Protein AF-A0A955R4T2-F1 (afdb_monomer)

Solvent-accessible surface area (backbone atoms only — not comparable to full-atom values): 6859 Å² total; per-residue (Å²): 131,57,74,40,58,55,48,53,50,52,50,50,50,52,54,50,52,44,55,54,48,64,70,31,71,64,26,69,77,34,58,67,58,37,52,52,51,52,47,50,52,50,51,51,37,48,47,37,68,75,76,43,47,70,89,42,72,76,68,52,35,56,52,53,42,48,53,45,51,51,51,52,51,53,54,51,53,54,54,49,52,52,54,50,52,55,50,51,52,51,52,53,50,52,53,50,52,55,50,51,52,50,54,51,53,52,52,51,52,52,50,53,49,52,54,52,64,72,66,53,77,83,84,126

pLDDT: mean 85.02, std 7.34, range [54.72, 95.62]

Sequence (124 aa):
MSPSTLFLIALGVVLGTNHLVVRSELARRVPALFYVVVGLDVLVALAVLLVGVPGVPGIGRLLVALVLMLHLAQNFRMRLSWTTEDREVEMQAELKEARKLQDEEHALHEARRREQEASAPTEG

Secondary structure (DSSP, 8-state):
--HHHHHHHHHHHHHHHHHHHHTSHHHHH-HHHHHHHHHHHHHHHHHHHHH-BTTB-THHHHHHHHHHHHHHHHHHHHHHHHHHHHHHHHHHHHHHHHHHHHHHHHHHHHHHHHHHHHHS----

Structure (mmCIF, N/CA/C/O backbone):
data_AF-A0A955R4T2-F1
#
_entry.id   AF-A0A955R4T2-F1
#
loop_
_atom_site.group_PDB
_atom_site.id
_atom_site.type_symbol
_atom_site.label_atom_id
_atom_site.label_alt_id
_atom_site.label_comp_id
_atom_site.label_asym_id
_atom_site.label_entity_id
_atom_site.label_seq_id
_atom_site.pdbx_PDB_ins_code
_atom_site.Cartn_x
_atom_site.Cartn_y
_atom_site.Cartn_z
_atom_site.occupancy
_atom_site.B_iso_or_equiv
_atom_site.auth_seq_id
_atom_site.auth_comp_id
_atom_site.auth_asym_id
_atom_site.auth_atom_id
_atom_site.pdbx_PDB_model_num
ATOM 1 N N . MET A 1 1 ? 11.843 15.232 -30.565 1.00 68.69 1 MET A N 1
ATOM 2 C CA . MET A 1 1 ? 12.185 14.660 -29.241 1.00 68.69 1 MET A CA 1
ATOM 3 C C . MET A 1 1 ? 12.895 13.342 -29.453 1.00 68.69 1 MET A C 1
ATOM 5 O O . MET A 1 1 ? 12.513 12.627 -30.371 1.00 68.69 1 MET A O 1
ATOM 9 N N . SER A 1 2 ? 13.913 13.022 -28.654 1.00 81.25 2 SER A N 1
ATOM 10 C CA . SER A 1 2 ? 14.540 11.703 -28.741 1.00 81.25 2 SER A CA 1
ATOM 11 C C . SER A 1 2 ? 13.616 10.626 -28.143 1.00 81.25 2 SER A C 1
ATOM 13 O O . SER A 1 2 ? 12.812 10.929 -27.253 1.00 81.25 2 SER A O 1
ATOM 15 N N . PRO A 1 3 ? 13.738 9.359 -28.584 1.00 78.62 3 PRO A N 1
ATOM 16 C CA . PRO A 1 3 ? 13.001 8.232 -28.004 1.00 78.62 3 PRO A CA 1
ATOM 17 C C . PRO A 1 3 ? 13.219 8.092 -26.490 1.00 78.62 3 PRO A C 1
ATOM 19 O O . PRO A 1 3 ? 12.299 7.742 -25.757 1.00 78.62 3 PRO A O 1
ATOM 22 N N . SER A 1 4 ? 14.417 8.437 -26.011 1.00 74.50 4 SER A N 1
ATOM 23 C CA . SER A 1 4 ? 14.764 8.444 -24.588 1.00 74.50 4 SER A CA 1
ATOM 24 C C . SER A 1 4 ? 13.974 9.485 -23.791 1.00 74.50 4 SER A C 1
ATOM 26 O O . SER A 1 4 ? 13.493 9.182 -22.702 1.00 74.50 4 SER A O 1
ATOM 28 N N . THR A 1 5 ? 13.766 10.690 -24.332 1.00 80.62 5 THR A N 1
ATOM 29 C CA . THR A 1 5 ? 12.950 11.718 -23.666 1.00 80.62 5 THR A CA 1
ATOM 30 C C . THR A 1 5 ? 11.488 11.289 -23.572 1.00 80.62 5 THR A C 1
ATOM 32 O O . THR A 1 5 ? 10.875 11.454 -22.522 1.00 80.62 5 THR A O 1
ATOM 35 N N . LEU A 1 6 ? 10.934 10.704 -24.639 1.00 83.50 6 LEU A N 1
ATOM 36 C CA . LEU A 1 6 ? 9.561 10.187 -24.629 1.00 83.50 6 LEU A CA 1
ATOM 37 C C . LEU A 1 6 ? 9.391 9.056 -23.609 1.00 83.50 6 LEU A C 1
ATOM 39 O O . LEU A 1 6 ? 8.411 9.054 -22.869 1.00 83.50 6 LEU A O 1
ATOM 43 N N . PHE A 1 7 ? 10.364 8.145 -23.524 1.00 81.38 7 PHE A N 1
ATOM 44 C CA . PHE A 1 7 ? 10.352 7.065 -22.541 1.00 81.38 7 PHE A CA 1
ATOM 45 C C . PHE A 1 7 ? 10.368 7.594 -21.104 1.00 81.38 7 PHE A C 1
ATOM 47 O O . PHE A 1 7 ? 9.555 7.167 -20.293 1.00 81.38 7 PHE A O 1
ATOM 54 N N . LEU A 1 8 ? 11.252 8.544 -20.785 1.00 80.25 8 LEU A N 1
ATOM 55 C CA . LEU A 1 8 ? 11.342 9.108 -19.435 1.00 80.25 8 LEU A CA 1
ATOM 56 C C . LEU A 1 8 ? 10.078 9.877 -19.038 1.00 80.25 8 LEU A C 1
ATOM 58 O O . LEU A 1 8 ? 9.656 9.789 -17.888 1.00 80.25 8 LEU A O 1
ATOM 62 N N . ILE A 1 9 ? 9.450 10.590 -19.979 1.00 84.69 9 ILE A N 1
ATOM 63 C CA . ILE A 1 9 ? 8.168 11.264 -19.734 1.00 84.69 9 ILE A CA 1
ATOM 64 C C . ILE A 1 9 ? 7.068 10.234 -19.490 1.00 84.69 9 ILE A C 1
ATOM 66 O O . ILE A 1 9 ? 6.355 10.346 -18.499 1.00 84.69 9 ILE A O 1
ATOM 70 N N . ALA A 1 10 ? 6.949 9.214 -20.345 1.00 82.38 10 ALA A N 1
ATOM 71 C CA . ALA A 1 10 ? 5.958 8.155 -20.168 1.00 82.38 10 ALA A CA 1
ATOM 72 C C . ALA A 1 10 ? 6.151 7.426 -18.830 1.00 82.38 10 ALA A C 1
ATOM 74 O O . ALA A 1 10 ? 5.191 7.234 -18.090 1.00 82.38 10 ALA A O 1
ATOM 75 N N . LEU A 1 11 ? 7.398 7.100 -18.481 1.00 81.75 11 LEU A N 1
ATOM 76 C CA . LEU A 1 11 ? 7.749 6.495 -17.201 1.00 81.75 11 LEU A CA 1
ATOM 77 C C . LEU A 1 11 ? 7.369 7.413 -16.033 1.00 81.75 11 LEU A C 1
ATOM 79 O O . LEU A 1 11 ? 6.738 6.960 -15.086 1.00 81.75 11 LEU A O 1
ATOM 83 N N . GLY A 1 12 ? 7.697 8.704 -16.108 1.00 82.88 12 GLY A N 1
ATOM 84 C CA . GLY A 1 12 ? 7.334 9.681 -15.082 1.00 82.88 12 GLY A CA 1
ATOM 85 C C . GLY A 1 12 ? 5.822 9.825 -14.903 1.00 82.88 12 GLY A C 1
ATOM 86 O O . GLY A 1 12 ? 5.346 9.882 -13.772 1.00 82.88 12 GLY A O 1
ATOM 87 N N . VAL A 1 13 ? 5.061 9.820 -16.002 1.00 84.62 13 VAL A N 1
ATOM 88 C CA . VAL A 1 13 ? 3.592 9.843 -15.967 1.00 84.62 13 VAL A CA 1
ATOM 89 C C . VAL A 1 13 ? 3.055 8.579 -15.306 1.00 84.62 13 VAL A C 1
ATOM 91 O O . VAL A 1 13 ? 2.259 8.694 -14.383 1.00 84.62 13 VAL A O 1
ATOM 94 N N . VAL A 1 14 ? 3.529 7.391 -15.698 1.00 82.25 14 VAL A N 1
ATOM 95 C CA . VAL A 1 14 ? 3.103 6.119 -15.087 1.00 82.25 14 VAL A CA 1
ATOM 96 C C . VAL A 1 14 ? 3.396 6.113 -13.589 1.00 82.25 14 VAL A C 1
ATOM 98 O O . VAL A 1 14 ? 2.497 5.858 -12.793 1.00 82.25 14 VAL A O 1
ATOM 101 N N . LEU A 1 15 ? 4.616 6.475 -13.184 1.00 81.25 15 LEU A N 1
ATOM 102 C CA . LEU A 1 15 ? 4.992 6.503 -11.771 1.00 81.25 15 LEU A CA 1
ATOM 103 C C . LEU A 1 15 ? 4.192 7.542 -10.979 1.00 81.25 15 LEU A C 1
ATOM 105 O O . LEU A 1 15 ? 3.818 7.272 -9.837 1.00 81.25 15 LEU A O 1
ATOM 109 N N . GLY A 1 16 ? 3.911 8.705 -11.575 1.00 82.50 16 GLY A N 1
ATOM 110 C CA . GLY A 1 16 ? 3.101 9.760 -10.971 1.00 82.50 16 GLY A CA 1
ATOM 111 C C . GLY A 1 16 ? 1.634 9.361 -10.816 1.00 82.50 16 GLY A C 1
ATO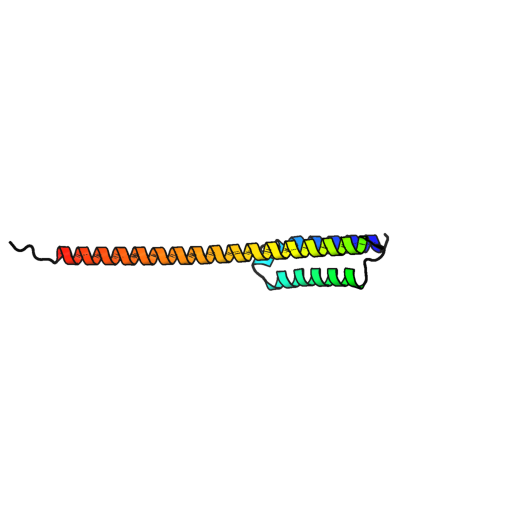M 112 O O . GLY A 1 16 ? 1.059 9.530 -9.741 1.00 82.50 16 GLY A O 1
ATOM 113 N N . THR A 1 17 ? 1.035 8.771 -11.851 1.00 81.56 17 THR A N 1
ATOM 114 C CA . THR A 1 17 ? -0.327 8.230 -11.794 1.00 81.56 17 THR A CA 1
ATOM 115 C C . THR A 1 17 ? -0.417 7.111 -10.763 1.00 81.56 17 THR A C 1
ATOM 117 O O . THR A 1 17 ? -1.318 7.135 -9.928 1.00 81.56 17 THR A O 1
ATOM 120 N N . ASN A 1 18 ? 0.546 6.188 -10.738 1.00 80.88 18 ASN A N 1
ATOM 121 C CA . ASN A 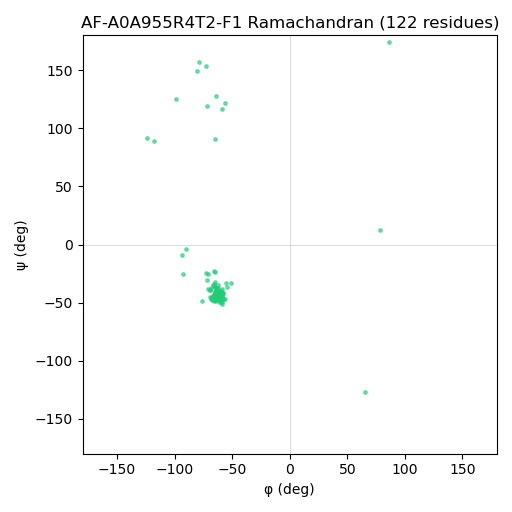1 18 ? 0.586 5.105 -9.757 1.00 80.88 18 ASN A CA 1
ATOM 122 C C . ASN A 1 18 ? 0.700 5.647 -8.331 1.00 80.88 18 ASN A C 1
ATOM 124 O O . ASN A 1 18 ? -0.036 5.217 -7.446 1.00 80.88 18 ASN A O 1
ATOM 128 N N . HIS A 1 19 ? 1.540 6.661 -8.120 1.00 79.75 19 HIS A N 1
ATOM 129 C CA . HIS A 1 19 ? 1.669 7.335 -6.832 1.00 79.75 19 HIS A CA 1
ATOM 130 C C . HIS A 1 19 ? 0.355 7.978 -6.359 1.00 79.75 19 HIS A C 1
ATOM 132 O O . HIS A 1 19 ? 0.009 7.876 -5.183 1.00 79.75 19 HIS A O 1
ATOM 138 N N . LEU A 1 20 ? -0.392 8.615 -7.264 1.00 83.00 20 LEU A N 1
ATOM 139 C CA . LEU A 1 20 ? -1.708 9.197 -6.977 1.00 83.00 20 LEU A CA 1
ATOM 140 C C . LEU A 1 20 ? -2.754 8.124 -6.657 1.00 83.00 20 LEU A C 1
ATOM 142 O O . LEU A 1 20 ? -3.486 8.249 -5.676 1.00 83.00 20 LEU A O 1
ATOM 146 N N . VAL A 1 21 ? -2.813 7.057 -7.457 1.00 80.50 21 VAL A N 1
ATOM 147 C CA . VAL A 1 21 ? -3.813 5.992 -7.301 1.00 80.50 21 VAL A CA 1
ATOM 148 C C . VAL A 1 21 ? -3.575 5.206 -6.016 1.00 80.50 21 VAL A C 1
ATOM 150 O O . VAL A 1 21 ? -4.509 5.029 -5.236 1.00 80.50 21 VAL A O 1
ATOM 153 N N . VAL A 1 22 ? -2.334 4.795 -5.743 1.00 78.56 22 VAL A N 1
ATOM 154 C CA . VAL A 1 22 ? -1.979 4.017 -4.543 1.00 78.56 22 VAL A CA 1
ATOM 155 C C . VAL A 1 22 ? -2.175 4.816 -3.255 1.00 78.56 22 VAL A C 1
ATOM 157 O O . VAL A 1 22 ? -2.380 4.215 -2.211 1.00 78.56 22 VAL A O 1
ATOM 160 N N . ARG A 1 23 ? -2.171 6.152 -3.311 1.00 81.75 23 ARG A N 1
ATOM 161 C CA . ARG A 1 23 ? -2.441 7.029 -2.156 1.00 81.75 23 ARG A CA 1
ATOM 162 C C . ARG A 1 23 ? -3.913 7.390 -1.975 1.00 81.75 23 ARG A C 1
ATOM 164 O O . ARG A 1 23 ? -4.256 8.078 -1.017 1.00 81.75 23 ARG A O 1
ATOM 171 N N . SER A 1 24 ? -4.778 6.966 -2.890 1.00 84.44 24 SER A N 1
ATOM 172 C CA . SER A 1 24 ? -6.198 7.302 -2.840 1.00 84.44 24 SER A CA 1
ATOM 173 C C . SER A 1 24 ? -6.973 6.416 -1.856 1.00 84.44 24 SER A C 1
ATOM 175 O O . SER A 1 24 ? -6.685 5.229 -1.698 1.00 84.44 24 SER A O 1
ATOM 177 N N . GLU A 1 25 ? -8.036 6.973 -1.265 1.00 80.19 25 GLU A N 1
ATOM 178 C CA . GLU A 1 25 ? -9.051 6.224 -0.499 1.00 80.19 25 GLU A CA 1
ATOM 179 C C . GLU A 1 25 ? -9.609 5.026 -1.287 1.00 80.19 25 GLU A C 1
ATOM 181 O O . GLU A 1 25 ? -9.912 3.977 -0.719 1.00 80.19 25 GLU A O 1
ATOM 186 N N . LEU A 1 26 ? -9.710 5.155 -2.615 1.00 80.69 26 LEU A N 1
ATOM 187 C CA . LEU A 1 26 ? -10.217 4.097 -3.482 1.00 80.69 26 LEU A CA 1
ATOM 188 C C . LEU A 1 26 ? -9.317 2.852 -3.449 1.00 80.69 26 LEU A C 1
ATOM 190 O O . LEU A 1 26 ? -9.825 1.733 -3.394 1.00 80.69 26 LEU A O 1
ATOM 194 N N . ALA A 1 27 ? -7.994 3.031 -3.421 1.00 78.62 27 ALA A N 1
ATOM 195 C CA . ALA A 1 27 ? -7.043 1.923 -3.324 1.00 78.62 27 ALA A CA 1
ATOM 196 C C . ALA A 1 27 ? -7.038 1.255 -1.936 1.00 78.62 27 ALA A C 1
ATOM 198 O O . ALA A 1 27 ? -6.723 0.065 -1.832 1.00 78.62 27 ALA A O 1
ATOM 199 N N . ARG A 1 28 ? -7.433 1.977 -0.876 1.00 81.50 28 ARG A N 1
ATOM 200 C CA . ARG A 1 28 ? -7.684 1.380 0.448 1.00 81.50 28 ARG A CA 1
ATOM 201 C C . ARG A 1 28 ? -8.904 0.458 0.391 1.00 81.50 28 ARG A C 1
ATOM 203 O O . ARG A 1 28 ? -8.809 -0.696 0.801 1.00 81.50 28 ARG A O 1
ATOM 210 N N . ARG A 1 29 ? -10.007 0.933 -0.203 1.00 85.12 29 ARG A N 1
ATOM 211 C CA . ARG A 1 29 ? -11.286 0.200 -0.305 1.00 85.12 29 ARG A CA 1
ATOM 212 C C . ARG A 1 29 ? -11.262 -0.975 -1.281 1.00 85.12 29 ARG A C 1
ATOM 214 O O . ARG A 1 29 ? -11.983 -1.944 -1.071 1.00 85.12 29 ARG A O 1
ATOM 221 N N . VAL A 1 30 ? -10.458 -0.904 -2.343 1.00 88.38 30 VAL A N 1
ATOM 222 C CA . VAL A 1 30 ? -10.371 -1.943 -3.380 1.00 88.38 30 VAL A CA 1
ATOM 223 C C . VAL A 1 30 ? -8.951 -2.524 -3.415 1.00 88.38 30 VAL A C 1
ATOM 225 O O . VAL A 1 30 ? -8.114 -2.056 -4.189 1.00 88.38 30 VAL A O 1
ATOM 228 N N . PRO A 1 31 ? -8.651 -3.575 -2.622 1.00 85.44 31 PRO A N 1
ATOM 229 C CA . PRO A 1 31 ? -7.322 -4.194 -2.569 1.00 85.44 31 PRO A CA 1
ATOM 230 C C . PRO A 1 31 ? -6.797 -4.641 -3.934 1.00 85.44 31 PRO A C 1
ATOM 232 O O . PRO A 1 31 ? -5.609 -4.507 -4.218 1.00 85.44 31 PRO A O 1
ATOM 235 N N . ALA A 1 32 ? -7.684 -5.133 -4.804 1.00 86.38 32 ALA A N 1
ATOM 236 C CA . ALA A 1 32 ? -7.322 -5.553 -6.153 1.00 86.38 32 ALA A CA 1
ATOM 237 C C . ALA A 1 32 ? -6.705 -4.406 -6.971 1.00 86.38 32 ALA A C 1
ATOM 239 O O . ALA A 1 32 ? -5.730 -4.631 -7.680 1.00 86.38 32 ALA A O 1
ATOM 240 N N . LEU A 1 33 ? -7.211 -3.174 -6.827 1.00 85.38 33 LEU A N 1
ATOM 241 C CA . LEU A 1 33 ? -6.677 -2.007 -7.530 1.00 85.38 33 LEU A CA 1
ATOM 242 C C . LEU A 1 33 ? -5.229 -1.728 -7.109 1.00 85.38 33 LEU A C 1
ATOM 244 O O . LEU A 1 33 ? -4.380 -1.490 -7.963 1.00 85.38 33 LEU A O 1
ATOM 248 N N . PHE A 1 34 ? -4.933 -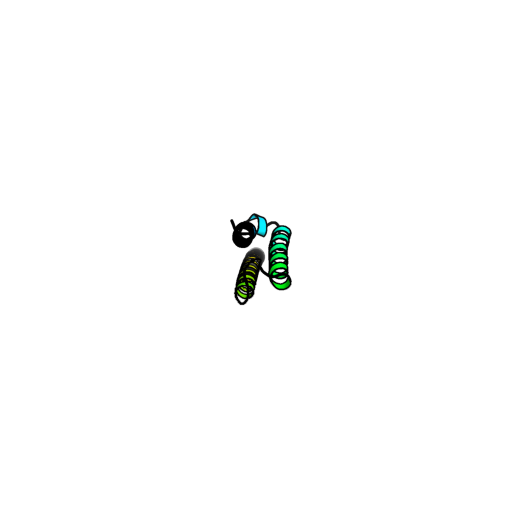1.831 -5.809 1.00 86.12 34 PHE A N 1
ATOM 249 C CA . PHE A 1 34 ? -3.567 -1.714 -5.298 1.00 86.12 34 PHE A CA 1
ATOM 250 C C . PHE A 1 34 ? -2.643 -2.764 -5.929 1.00 86.12 34 PHE A C 1
ATOM 252 O O . PHE A 1 34 ? -1.602 -2.407 -6.475 1.00 86.12 34 PHE A O 1
ATOM 259 N N . TYR A 1 35 ? -3.030 -4.045 -5.913 1.00 86.62 35 TYR A N 1
ATOM 260 C CA . TYR A 1 35 ? -2.193 -5.116 -6.467 1.00 86.62 35 TYR A CA 1
ATOM 261 C C . TYR A 1 35 ? -2.008 -5.017 -7.981 1.00 86.62 35 TYR A C 1
ATOM 263 O O . TYR A 1 35 ? -0.930 -5.334 -8.472 1.00 86.62 35 TYR A O 1
ATOM 271 N N . VAL A 1 36 ? -3.018 -4.551 -8.720 1.00 88.44 36 VAL A N 1
ATOM 272 C CA . VAL A 1 36 ? -2.904 -4.310 -10.165 1.00 88.44 36 VAL A CA 1
ATOM 273 C C . VAL A 1 36 ? -1.879 -3.213 -10.448 1.00 88.44 36 VAL A C 1
ATOM 275 O O . VAL A 1 36 ? -0.999 -3.402 -11.285 1.00 88.44 36 VAL A O 1
ATOM 278 N N . VAL A 1 37 ? -1.951 -2.091 -9.728 1.00 85.00 37 VAL A N 1
ATOM 279 C CA . VAL A 1 37 ? -1.025 -0.964 -9.915 1.00 85.00 37 VAL A CA 1
ATOM 280 C C . VAL A 1 37 ? 0.402 -1.347 -9.518 1.00 85.00 37 VAL A C 1
ATOM 282 O O . VAL A 1 37 ? 1.340 -1.138 -10.283 1.00 85.00 37 VAL A O 1
ATOM 285 N N . VAL A 1 38 ? 0.564 -1.991 -8.363 1.00 86.12 38 VAL A N 1
ATOM 286 C CA . VAL A 1 38 ? 1.861 -2.500 -7.896 1.00 86.12 38 VAL A CA 1
ATOM 287 C C . VAL A 1 38 ? 2.418 -3.562 -8.848 1.00 86.12 38 VAL A C 1
ATOM 289 O O . VAL A 1 38 ? 3.611 -3.567 -9.140 1.00 86.12 38 VAL A O 1
ATOM 292 N N . GLY A 1 39 ? 1.568 -4.443 -9.376 1.00 87.50 39 GLY A N 1
ATOM 293 C CA . GLY A 1 39 ? 1.955 -5.431 -10.380 1.00 87.50 39 GLY A CA 1
ATOM 294 C C . GLY A 1 39 ? 2.465 -4.777 -11.662 1.00 87.50 39 GLY A C 1
ATOM 295 O O . GLY A 1 39 ? 3.479 -5.212 -12.206 1.00 87.50 39 GLY A O 1
ATOM 296 N N . LEU A 1 40 ? 1.823 -3.695 -12.109 1.00 86.12 40 LEU A N 1
ATOM 297 C CA . LEU A 1 40 ? 2.282 -2.914 -13.255 1.00 86.12 40 LEU A CA 1
ATOM 298 C C . LEU A 1 40 ? 3.669 -2.300 -13.003 1.00 86.12 40 LEU A C 1
ATOM 300 O O . LEU A 1 40 ? 4.532 -2.402 -13.874 1.00 86.12 40 LEU A O 1
ATOM 304 N N . ASP A 1 41 ? 3.912 -1.738 -11.815 1.00 85.06 41 ASP A N 1
ATOM 305 C CA . ASP A 1 41 ? 5.234 -1.215 -11.428 1.00 85.06 41 ASP A CA 1
ATOM 306 C C . ASP A 1 41 ? 6.314 -2.305 -11.473 1.00 85.06 41 ASP A C 1
ATOM 308 O O . ASP A 1 41 ? 7.402 -2.085 -12.012 1.00 85.06 41 ASP A O 1
ATOM 312 N N . VAL A 1 42 ? 6.011 -3.505 -10.963 1.00 87.56 42 VAL A N 1
ATOM 313 C CA . VAL A 1 42 ? 6.929 -4.655 -11.016 1.00 87.56 42 VAL A CA 1
ATOM 314 C C . VAL A 1 42 ? 7.215 -5.062 -12.460 1.00 87.56 42 VAL A C 1
ATOM 316 O O . VAL A 1 42 ? 8.375 -5.274 -12.813 1.00 87.56 42 VAL A O 1
ATOM 319 N N . LEU A 1 43 ? 6.191 -5.140 -13.313 1.00 88.88 43 LEU A N 1
ATOM 320 C CA . LEU A 1 43 ? 6.362 -5.475 -14.728 1.00 88.88 43 LEU A CA 1
ATOM 321 C C . LEU A 1 43 ? 7.230 -4.441 -15.454 1.00 88.88 43 LEU A C 1
ATOM 323 O O . LEU A 1 43 ? 8.117 -4.821 -16.218 1.00 88.88 43 LEU A O 1
ATOM 327 N N . VAL A 1 44 ? 7.033 -3.148 -15.180 1.00 84.69 44 VAL A N 1
ATOM 328 C CA . VAL A 1 44 ? 7.870 -2.073 -15.734 1.00 84.69 44 VAL A CA 1
ATOM 329 C C . VAL A 1 44 ? 9.310 -2.189 -15.231 1.00 84.69 44 VAL A C 1
ATOM 331 O O . VAL A 1 44 ? 10.242 -2.094 -16.029 1.00 84.69 44 VAL A O 1
ATOM 334 N N . ALA A 1 45 ? 9.518 -2.454 -13.939 1.00 83.88 45 ALA A N 1
ATOM 335 C CA . ALA A 1 45 ? 10.849 -2.649 -13.367 1.00 83.88 45 ALA A CA 1
ATOM 336 C C . ALA A 1 45 ? 11.584 -3.841 -13.984 1.00 83.88 45 ALA A C 1
ATOM 338 O O . ALA A 1 45 ? 12.760 -3.725 -14.336 1.00 83.88 45 ALA A O 1
ATOM 339 N N . LEU A 1 46 ? 10.887 -4.961 -14.179 1.00 86.19 46 LEU A N 1
ATOM 340 C CA . LEU A 1 46 ? 11.433 -6.134 -14.855 1.00 86.19 46 LEU A CA 1
ATOM 341 C C . LEU A 1 46 ? 11.757 -5.835 -16.320 1.00 86.19 46 LEU A C 1
ATOM 343 O O . LEU A 1 46 ? 12.849 -6.173 -16.772 1.00 86.19 46 LEU A O 1
ATOM 347 N N . ALA A 1 47 ? 10.867 -5.155 -17.046 1.00 85.25 47 ALA A N 1
ATOM 348 C CA . ALA A 1 47 ? 11.120 -4.756 -18.429 1.00 85.25 47 ALA A CA 1
ATOM 349 C C . ALA A 1 47 ? 12.372 -3.870 -18.537 1.00 85.25 47 ALA A C 1
ATOM 351 O O . ALA A 1 47 ? 13.239 -4.121 -19.374 1.00 85.25 47 ALA A O 1
ATOM 352 N N . VAL A 1 48 ? 12.518 -2.893 -17.638 1.00 84.12 48 VAL A N 1
ATOM 353 C CA . VAL A 1 48 ? 13.696 -2.019 -17.555 1.00 84.12 48 VAL A CA 1
ATOM 354 C C . VAL A 1 48 ? 14.974 -2.798 -17.227 1.00 84.12 48 VAL A C 1
ATOM 356 O O . VAL A 1 48 ? 16.028 -2.516 -17.799 1.00 84.12 48 VAL A O 1
ATOM 359 N N . LEU A 1 49 ? 14.914 -3.774 -16.321 1.00 82.94 49 LEU A N 1
ATOM 360 C CA . LEU A 1 49 ? 16.075 -4.583 -15.947 1.00 82.94 49 LEU A CA 1
ATOM 361 C C . LEU A 1 49 ? 16.525 -5.514 -17.080 1.00 82.94 49 LEU A C 1
ATOM 363 O O . LEU A 1 49 ? 17.723 -5.584 -17.368 1.00 82.94 49 LEU A O 1
ATOM 367 N N . LEU A 1 50 ? 15.573 -6.197 -17.721 1.00 84.88 50 LEU A N 1
ATOM 368 C CA . LEU A 1 50 ? 15.827 -7.207 -18.751 1.00 84.88 50 LEU A CA 1
ATOM 369 C C . LEU A 1 50 ? 16.209 -6.584 -20.096 1.00 84.88 50 LEU A C 1
ATOM 371 O O . LEU A 1 50 ? 17.198 -6.988 -20.701 1.00 84.88 50 LEU A O 1
ATOM 375 N N . VAL A 1 51 ? 15.440 -5.596 -20.556 1.00 84.44 51 VAL A N 1
ATOM 376 C CA . VAL A 1 51 ? 15.609 -4.983 -21.885 1.00 84.44 51 VAL A CA 1
ATOM 377 C C . VAL A 1 51 ? 16.524 -3.757 -21.822 1.00 84.44 51 VAL A C 1
ATOM 379 O O . VAL A 1 51 ? 17.195 -3.422 -22.796 1.00 84.44 51 VAL A O 1
ATOM 382 N N . GLY A 1 52 ? 16.617 -3.111 -20.659 1.00 78.50 52 GLY A N 1
ATOM 383 C CA . GLY A 1 52 ? 17.308 -1.837 -20.504 1.00 78.50 52 GLY A CA 1
ATOM 384 C C . GLY A 1 52 ? 16.410 -0.642 -20.811 1.00 78.50 52 GLY A C 1
ATOM 385 O O . GLY A 1 52 ? 15.264 -0.772 -21.236 1.00 78.50 52 GLY A O 1
ATOM 386 N N . VAL A 1 53 ? 16.947 0.554 -20.577 1.00 77.75 53 VAL A N 1
ATOM 387 C CA . VAL A 1 53 ? 16.264 1.810 -20.897 1.00 77.75 53 VAL A CA 1
ATOM 388 C C . VAL A 1 53 ? 16.808 2.340 -22.226 1.00 77.75 53 VAL A C 1
ATOM 390 O O . VAL A 1 53 ? 18.024 2.535 -22.340 1.00 77.75 53 VAL A O 1
ATOM 393 N N . PRO A 1 54 ? 15.949 2.607 -23.228 1.00 73.56 54 PRO A N 1
ATOM 394 C CA . PRO A 1 54 ? 16.389 3.147 -24.508 1.00 73.56 54 PRO A CA 1
ATOM 395 C C . PRO A 1 54 ? 17.165 4.456 -24.322 1.00 73.56 54 PRO A C 1
ATOM 397 O O . PRO A 1 54 ? 16.651 5.427 -23.768 1.00 73.56 54 PRO A O 1
ATOM 400 N N . GLY A 1 55 ? 18.411 4.490 -24.799 1.00 72.44 55 GLY A N 1
ATOM 401 C CA . GLY 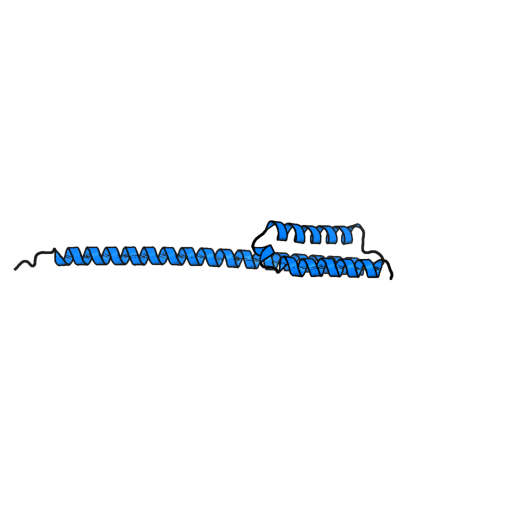A 1 55 ? 19.265 5.680 -24.732 1.00 72.44 55 GLY A CA 1
ATOM 402 C C . GLY A 1 55 ? 19.913 5.955 -23.370 1.00 72.44 55 GLY A C 1
ATOM 403 O O . GLY A 1 55 ? 20.457 7.041 -23.192 1.00 72.44 55 GLY A O 1
ATOM 404 N N . VAL A 1 56 ? 19.891 5.003 -22.428 1.00 74.44 56 VAL A N 1
ATOM 405 C CA . VAL A 1 56 ? 20.562 5.132 -21.123 1.00 74.44 56 VAL A CA 1
ATOM 406 C C . VAL A 1 56 ? 21.537 3.963 -20.913 1.00 74.44 56 VAL A C 1
ATOM 408 O O . VAL A 1 56 ? 21.143 2.901 -20.422 1.00 74.44 56 VAL A O 1
ATOM 411 N N . PRO A 1 57 ? 22.817 4.123 -21.294 1.00 75.25 57 PRO A N 1
ATOM 412 C CA . PRO A 1 57 ? 23.827 3.090 -21.100 1.00 75.25 57 PRO A CA 1
ATOM 413 C C . PRO A 1 57 ? 24.357 3.046 -19.655 1.00 75.25 57 PRO A C 1
ATOM 415 O O . PRO A 1 57 ? 24.324 4.029 -18.912 1.00 75.25 57 PRO A O 1
ATOM 418 N N . GLY A 1 58 ? 24.901 1.890 -19.267 1.00 78.81 58 GLY A N 1
ATOM 419 C CA . GLY A 1 58 ? 25.668 1.723 -18.030 1.00 78.81 58 GLY A CA 1
ATOM 420 C C . GLY A 1 58 ? 24.854 1.929 -16.748 1.00 78.81 58 GLY A C 1
ATOM 421 O O . GLY A 1 58 ? 23.819 1.293 -16.538 1.00 78.81 58 GLY A O 1
ATOM 422 N N . ILE A 1 59 ? 25.348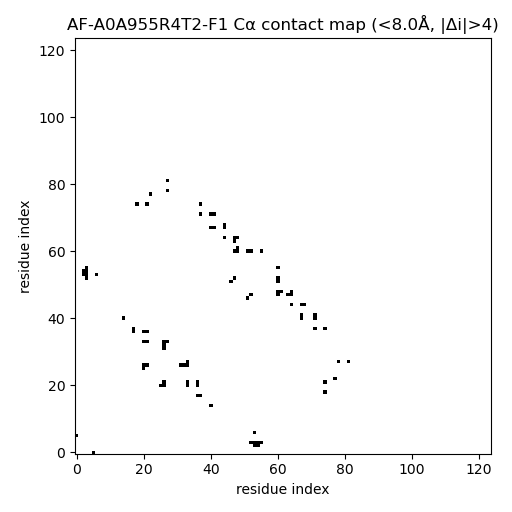 2.806 -15.867 1.00 80.69 59 ILE A N 1
ATOM 423 C CA . ILE A 1 59 ? 24.841 2.988 -14.497 1.00 80.69 59 ILE A CA 1
ATOM 424 C C . ILE A 1 59 ? 23.401 3.519 -14.440 1.00 80.69 59 ILE A C 1
ATOM 426 O O . ILE A 1 59 ? 22.688 3.268 -13.470 1.00 80.69 59 ILE A O 1
ATOM 430 N N . GLY A 1 60 ? 22.934 4.194 -15.494 1.00 79.94 60 GLY A N 1
ATOM 431 C CA . GLY A 1 60 ? 21.589 4.764 -15.527 1.00 79.94 60 GLY A CA 1
ATOM 432 C C . GLY A 1 60 ? 20.478 3.709 -15.498 1.00 79.94 60 GLY A C 1
ATOM 433 O O . GLY A 1 60 ? 19.460 3.932 -14.852 1.00 79.94 60 GLY A O 1
ATOM 434 N N . ARG A 1 61 ? 20.690 2.515 -16.076 1.00 80.50 61 ARG A N 1
ATOM 435 C CA . ARG A 1 61 ? 19.739 1.391 -15.941 1.00 80.50 61 ARG A CA 1
ATOM 436 C C . ARG A 1 61 ? 19.568 0.979 -14.478 1.00 80.50 61 ARG A C 1
ATOM 438 O O . ARG A 1 61 ? 18.457 0.706 -14.034 1.00 80.50 61 ARG A O 1
ATOM 445 N N . LEU A 1 62 ? 20.675 0.946 -13.741 1.00 81.62 62 LEU A N 1
ATOM 446 C CA . LEU A 1 62 ? 20.704 0.547 -12.338 1.00 81.62 62 LEU A CA 1
ATOM 447 C C . LEU A 1 62 ? 20.014 1.598 -11.458 1.00 81.62 62 LEU A C 1
ATOM 449 O O . LEU A 1 62 ? 19.241 1.237 -10.578 1.00 81.62 62 LEU A O 1
ATOM 453 N N . LEU A 1 63 ? 20.207 2.887 -11.761 1.00 84.69 63 LEU A N 1
ATOM 454 C CA . LEU A 1 63 ? 19.488 3.982 -11.104 1.00 84.69 63 LEU A CA 1
ATOM 455 C C . LEU A 1 63 ? 17.978 3.917 -11.353 1.00 84.69 63 LEU A C 1
ATOM 457 O O . LEU A 1 63 ? 17.209 4.039 -10.404 1.00 84.69 63 LEU A O 1
ATOM 461 N N . VAL A 1 64 ? 17.540 3.679 -12.594 1.00 83.62 64 VAL A N 1
ATOM 462 C CA . VAL A 1 64 ? 16.104 3.549 -12.896 1.00 83.62 64 VAL A CA 1
ATOM 463 C C . VAL A 1 64 ? 15.508 2.348 -12.162 1.00 83.62 64 VAL A C 1
ATOM 465 O O . VAL A 1 64 ? 14.466 2.482 -11.526 1.00 83.62 64 VAL A O 1
ATOM 468 N N . ALA A 1 65 ? 16.188 1.199 -12.165 1.00 83.06 65 ALA A N 1
ATOM 469 C CA . ALA A 1 65 ? 15.745 0.033 -11.405 1.00 83.06 65 ALA A CA 1
ATOM 470 C C . ALA A 1 65 ? 15.656 0.314 -9.892 1.00 83.06 65 ALA A C 1
ATOM 472 O O . ALA A 1 65 ? 14.691 -0.093 -9.248 1.00 83.06 65 ALA A O 1
ATOM 473 N N . LEU A 1 66 ? 16.623 1.046 -9.328 1.00 87.31 66 LEU A N 1
ATOM 474 C CA . LEU A 1 66 ? 16.625 1.426 -7.914 1.00 87.31 66 LEU A CA 1
ATOM 475 C C . LEU A 1 66 ? 15.454 2.358 -7.568 1.00 87.31 66 LEU A C 1
ATOM 477 O O . LEU A 1 66 ? 14.804 2.166 -6.544 1.00 87.31 66 LEU A O 1
ATOM 481 N N . VAL A 1 67 ? 15.156 3.338 -8.427 1.00 87.50 67 VAL A N 1
ATOM 482 C CA . VAL A 1 67 ? 14.005 4.241 -8.256 1.00 87.50 67 VAL A CA 1
ATOM 483 C C . VAL A 1 67 ? 12.694 3.455 -8.271 1.00 87.50 67 VAL A C 1
ATOM 485 O O . VAL A 1 67 ? 11.833 3.693 -7.426 1.00 87.50 67 VAL A O 1
ATOM 488 N N . LEU A 1 68 ? 12.559 2.483 -9.176 1.00 84.31 68 LEU A N 1
ATOM 489 C CA . LEU A 1 68 ? 11.381 1.617 -9.240 1.00 84.31 68 LEU A CA 1
ATOM 490 C C . LEU A 1 68 ? 11.246 0.736 -7.989 1.00 84.31 68 LEU A C 1
ATOM 492 O O . LEU A 1 68 ? 10.158 0.636 -7.430 1.00 84.31 68 LEU A O 1
ATOM 496 N N . MET A 1 69 ? 12.349 0.166 -7.495 1.00 86.62 69 MET A N 1
ATOM 497 C CA . MET A 1 69 ? 12.366 -0.597 -6.238 1.00 86.62 69 MET A CA 1
ATOM 498 C C . MET A 1 69 ? 11.992 0.263 -5.026 1.00 86.62 69 MET A C 1
ATOM 500 O O . MET A 1 69 ? 11.231 -0.177 -4.166 1.00 86.62 69 MET A O 1
ATOM 504 N N . LEU A 1 70 ? 12.496 1.498 -4.955 1.00 89.69 70 LEU A N 1
ATOM 505 C CA . LEU A 1 70 ? 12.142 2.436 -3.892 1.00 89.69 70 LEU A CA 1
ATOM 506 C C . LEU A 1 70 ? 10.648 2.775 -3.930 1.00 89.69 70 LEU A C 1
ATOM 508 O O . LEU A 1 70 ? 10.001 2.778 -2.884 1.00 89.69 70 LEU A O 1
ATOM 512 N N . HIS A 1 71 ? 10.100 3.028 -5.120 1.00 86.50 71 HIS A N 1
ATOM 513 C CA . HIS A 1 71 ? 8.671 3.298 -5.296 1.00 86.50 71 HIS A CA 1
ATOM 514 C C . HIS A 1 71 ? 7.827 2.094 -4.850 1.00 86.50 71 HIS A C 1
ATOM 516 O O . HIS A 1 71 ? 6.910 2.227 -4.039 1.00 86.50 71 HIS A O 1
ATOM 522 N N . LEU A 1 72 ? 8.234 0.884 -5.241 1.00 87.44 72 LEU A N 1
ATOM 523 C CA . LEU A 1 72 ? 7.597 -0.356 -4.806 1.00 87.44 72 LEU A CA 1
ATOM 524 C C . LEU A 1 72 ? 7.593 -0.500 -3.274 1.00 87.44 72 LEU A C 1
ATOM 526 O O . LEU A 1 72 ? 6.554 -0.777 -2.671 1.00 87.44 72 LEU A O 1
ATOM 530 N N . ALA A 1 73 ? 8.734 -0.253 -2.626 1.00 88.94 73 ALA A N 1
ATOM 531 C CA . ALA A 1 73 ? 8.854 -0.299 -1.171 1.00 88.94 73 ALA A CA 1
ATOM 532 C C . ALA A 1 73 ? 7.958 0.743 -0.476 1.00 88.94 73 ALA A C 1
ATOM 534 O O . ALA A 1 73 ? 7.335 0.445 0.546 1.00 88.94 73 ALA A O 1
ATOM 535 N N . GLN A 1 74 ? 7.855 1.953 -1.034 1.00 88.81 74 GLN A N 1
ATOM 536 C CA . GLN A 1 74 ? 6.963 2.998 -0.525 1.00 88.81 74 GLN A CA 1
ATOM 537 C C . GLN A 1 74 ? 5.488 2.582 -0.622 1.00 88.81 74 GLN A C 1
ATOM 539 O O . GLN A 1 74 ? 4.747 2.763 0.347 1.00 88.81 74 GLN A O 1
ATOM 544 N N . ASN A 1 75 ? 5.081 1.971 -1.738 1.00 86.62 75 ASN A N 1
ATOM 545 C CA . ASN A 1 75 ? 3.723 1.461 -1.933 1.00 86.62 75 ASN A CA 1
ATOM 546 C C . ASN A 1 75 ? 3.384 0.358 -0.913 1.00 86.62 75 ASN A C 1
ATOM 548 O O . ASN A 1 75 ? 2.329 0.405 -0.277 1.00 86.62 75 ASN A O 1
ATOM 552 N N . PHE A 1 76 ? 4.297 -0.591 -0.676 1.00 86.94 76 PHE A N 1
ATOM 553 C CA . PHE A 1 76 ? 4.105 -1.636 0.340 1.00 86.94 76 PHE A CA 1
ATOM 554 C C . PHE A 1 76 ? 4.027 -1.081 1.760 1.00 86.94 76 PHE A C 1
ATOM 556 O O . PHE A 1 76 ? 3.161 -1.495 2.531 1.00 86.94 76 PHE A O 1
ATOM 563 N N . ARG A 1 77 ? 4.892 -0.122 2.106 1.00 89.44 77 ARG A N 1
ATOM 564 C CA . ARG A 1 77 ? 4.867 0.525 3.424 1.00 89.44 77 ARG A CA 1
ATOM 565 C C . ARG A 1 77 ? 3.517 1.187 3.698 1.00 89.44 77 ARG A C 1
ATOM 567 O O . ARG A 1 77 ? 3.007 1.074 4.807 1.00 89.44 77 ARG A O 1
ATOM 574 N N . MET A 1 78 ? 2.937 1.848 2.698 1.00 87.19 78 MET A N 1
ATOM 575 C CA . MET A 1 78 ? 1.630 2.491 2.832 1.00 87.19 78 MET A CA 1
ATOM 576 C C . MET A 1 78 ? 0.486 1.481 2.956 1.00 87.19 78 MET A C 1
ATOM 578 O O . MET A 1 78 ? -0.415 1.648 3.772 1.00 87.19 78 MET A O 1
ATOM 582 N N . ARG A 1 79 ? 0.540 0.378 2.204 1.00 87.44 79 ARG A N 1
ATOM 583 C CA . ARG A 1 79 ? -0.437 -0.704 2.364 1.00 87.44 79 ARG A CA 1
ATOM 584 C C . ARG A 1 79 ? -0.381 -1.317 3.761 1.00 87.44 79 ARG A C 1
ATOM 586 O O . ARG A 1 79 ? -1.422 -1.616 4.347 1.00 87.44 79 ARG A O 1
ATOM 593 N N . LEU A 1 80 ? 0.829 -1.497 4.286 1.00 90.06 80 LEU A N 1
ATOM 594 C CA . LEU A 1 80 ? 1.030 -2.024 5.626 1.00 90.06 80 LEU A CA 1
ATOM 595 C C . LEU A 1 80 ? 0.441 -1.081 6.678 1.00 90.06 80 LEU A C 1
ATOM 597 O O . LEU A 1 80 ? -0.267 -1.561 7.554 1.00 90.06 80 LEU A O 1
ATOM 601 N N . SER A 1 81 ? 0.651 0.237 6.558 1.00 91.00 81 SER A N 1
ATOM 602 C CA . SER A 1 81 ? 0.089 1.194 7.519 1.00 91.00 81 SER A CA 1
ATOM 603 C C . SER A 1 81 ? -1.436 1.160 7.550 1.00 91.00 81 SER A C 1
ATOM 605 O O . SER A 1 81 ? -2.001 1.112 8.634 1.00 91.00 81 SER A O 1
ATOM 607 N N . TRP A 1 82 ? -2.107 1.085 6.396 1.00 89.06 82 TRP A N 1
ATOM 608 C CA . TRP A 1 82 ? -3.570 0.941 6.369 1.00 89.06 82 TRP A CA 1
ATOM 609 C C . TRP A 1 82 ? -4.045 -0.350 7.028 1.00 89.06 82 TRP A C 1
ATOM 611 O O . TRP A 1 82 ? -5.011 -0.337 7.776 1.00 89.06 82 TRP A O 1
ATOM 621 N N . THR A 1 83 ? -3.339 -1.456 6.790 1.00 88.44 83 THR A N 1
ATOM 622 C CA . THR A 1 83 ? -3.698 -2.751 7.386 1.00 88.44 83 THR A CA 1
ATOM 623 C C . THR A 1 83 ? -3.523 -2.728 8.907 1.00 88.44 83 THR A C 1
ATOM 625 O O . THR A 1 83 ? -4.300 -3.345 9.630 1.00 88.44 83 THR A O 1
ATOM 628 N N . THR A 1 84 ? -2.503 -2.023 9.401 1.00 92.06 84 THR A N 1
ATOM 629 C CA . THR A 1 84 ? -2.293 -1.817 10.836 1.00 92.06 84 THR A CA 1
ATOM 630 C C . THR A 1 84 ? -3.381 -0.926 11.432 1.00 92.06 84 THR A C 1
ATOM 632 O O . THR A 1 84 ? -3.965 -1.312 12.437 1.00 92.06 84 THR A O 1
ATOM 635 N N . GLU A 1 85 ? -3.710 0.202 10.792 1.00 90.62 85 GLU A N 1
ATO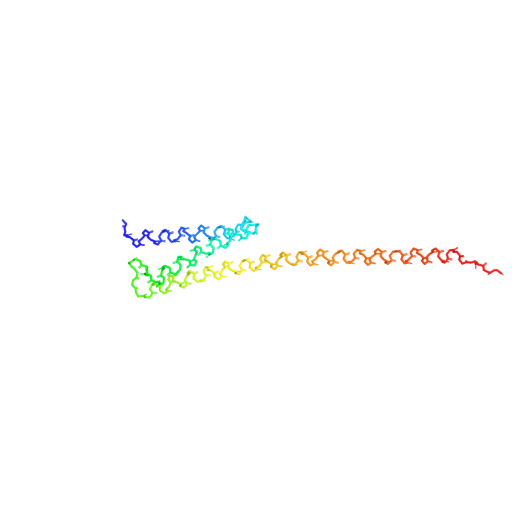M 636 C CA . GLU A 1 85 ? -4.804 1.086 11.222 1.00 90.62 85 GLU A CA 1
ATOM 637 C C . GLU A 1 85 ? -6.142 0.338 11.305 1.00 90.62 85 GLU A C 1
ATOM 639 O O . GLU A 1 85 ? -6.844 0.450 12.305 1.00 90.62 85 GLU A O 1
ATOM 644 N N . ASP A 1 86 ? -6.485 -0.454 10.284 1.00 89.12 86 ASP A N 1
ATOM 645 C CA . ASP A 1 86 ? -7.743 -1.212 10.253 1.00 89.12 86 ASP A CA 1
ATOM 646 C C . ASP A 1 86 ? -7.822 -2.210 11.426 1.00 89.12 86 ASP A C 1
ATOM 648 O O . ASP A 1 86 ? -8.849 -2.298 12.099 1.00 89.12 86 ASP A O 1
ATOM 652 N N . ARG A 1 87 ? -6.715 -2.900 11.734 1.00 90.06 87 ARG A N 1
ATOM 653 C CA . ARG A 1 87 ? -6.630 -3.822 12.880 1.00 90.06 87 ARG A CA 1
ATOM 654 C C . ARG A 1 87 ? -6.692 -3.113 14.227 1.00 90.06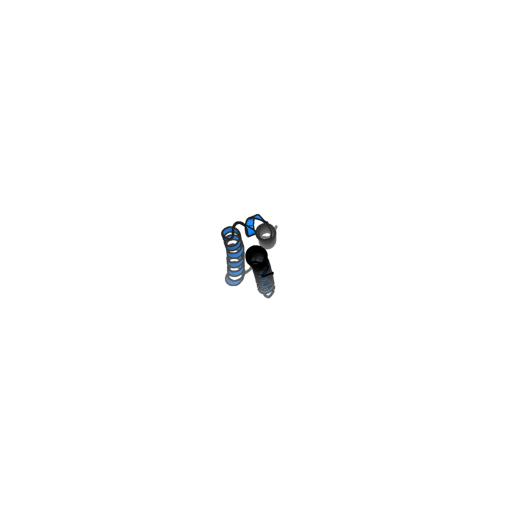 87 ARG A C 1
ATOM 656 O O . ARG A 1 87 ? -7.265 -3.646 15.172 1.00 90.06 87 ARG A O 1
ATOM 663 N N . GLU A 1 88 ? -6.084 -1.936 14.344 1.00 93.44 88 GLU A N 1
ATOM 664 C CA . GLU A 1 88 ? -6.157 -1.136 15.568 1.00 93.44 88 GLU A CA 1
ATOM 665 C C . GLU A 1 88 ? -7.590 -0.672 15.840 1.00 93.44 88 GLU A C 1
ATOM 667 O O . GLU A 1 88 ? -8.041 -0.729 16.984 1.00 93.44 88 GLU A O 1
ATOM 672 N N . VAL A 1 89 ? -8.325 -0.271 14.799 1.00 92.62 89 VAL A N 1
ATOM 673 C CA . VAL A 1 89 ? -9.740 0.110 14.911 1.00 92.62 89 VAL A CA 1
ATOM 674 C C . VAL A 1 89 ? -10.605 -1.082 15.330 1.00 92.62 89 VAL A C 1
ATOM 676 O O . VAL A 1 89 ? -11.431 -0.940 16.231 1.00 92.62 89 VAL A O 1
ATOM 679 N N . GLU A 1 90 ? -10.397 -2.253 14.726 1.00 92.69 90 GLU A N 1
ATOM 680 C CA . GLU A 1 90 ? -11.111 -3.489 15.074 1.00 92.69 90 GLU A CA 1
ATOM 681 C C . GLU A 1 90 ? -10.858 -3.891 16.536 1.00 92.69 90 GLU A C 1
ATOM 683 O O . GLU A 1 90 ? -11.796 -4.047 17.316 1.00 92.69 90 GLU A O 1
ATOM 688 N N . MET A 1 91 ? -9.594 -3.913 16.959 1.00 94.06 91 MET A N 1
ATOM 689 C CA . MET A 1 91 ? -9.212 -4.219 18.338 1.00 94.06 91 MET A CA 1
ATOM 690 C C . MET A 1 91 ? -9.777 -3.207 19.349 1.00 94.06 91 MET A C 1
ATOM 692 O O . MET A 1 91 ? -10.187 -3.579 20.448 1.00 94.06 91 MET A O 1
ATOM 696 N N . GLN A 1 92 ? -9.831 -1.915 19.009 1.00 94.06 92 GLN A N 1
ATOM 697 C CA . GLN A 1 92 ? -10.465 -0.914 19.873 1.00 94.06 92 GLN A CA 1
ATOM 698 C C . GLN A 1 92 ? -11.978 -1.122 19.995 1.00 94.06 92 GLN A C 1
ATOM 700 O O . GLN A 1 92 ? -12.537 -0.874 21.069 1.00 94.06 92 GLN A O 1
ATOM 705 N N . ALA A 1 93 ? -12.640 -1.572 18.927 1.00 93.94 93 ALA A N 1
ATOM 706 C CA . ALA A 1 93 ? -14.054 -1.920 18.965 1.00 93.94 93 ALA A CA 1
ATOM 707 C C . ALA A 1 93 ? -14.293 -3.128 19.884 1.00 93.94 93 ALA A C 1
ATOM 709 O O . ALA A 1 93 ? -15.120 -3.029 20.792 1.00 93.94 93 ALA A O 1
ATOM 710 N N . GLU A 1 94 ? -13.497 -4.192 19.745 1.00 92.75 94 GLU A N 1
ATOM 711 C CA . GLU A 1 94 ? -13.564 -5.379 20.610 1.00 92.75 94 GLU A CA 1
ATOM 712 C C . GLU A 1 94 ? -13.343 -5.031 22.089 1.00 92.75 94 GLU A C 1
ATOM 714 O O . GLU A 1 94 ? -14.129 -5.416 22.954 1.00 92.75 94 GLU A O 1
ATOM 719 N N . LEU A 1 95 ? -12.315 -4.233 22.401 1.00 94.38 95 LEU A N 1
ATOM 720 C CA . LEU A 1 95 ? -12.044 -3.798 23.775 1.00 94.38 95 LEU A CA 1
ATOM 721 C C . LEU A 1 95 ? -13.184 -2.956 24.355 1.00 94.38 95 LEU A C 1
ATOM 723 O O . LEU A 1 95 ? -13.465 -3.023 25.554 1.00 94.38 95 LEU A O 1
ATOM 727 N N . LYS A 1 96 ? -13.842 -2.143 23.524 1.00 95.62 96 LYS A N 1
ATOM 728 C CA . LYS A 1 96 ? -14.984 -1.331 23.947 1.00 95.62 96 LYS A CA 1
ATOM 729 C C . LYS A 1 96 ? -16.215 -2.194 24.218 1.00 95.62 96 LYS A C 1
ATOM 731 O O . LYS A 1 96 ? -16.938 -1.905 25.167 1.00 95.62 96 LYS A O 1
ATOM 736 N N . GLU A 1 97 ? -16.452 -3.228 23.419 1.00 94.69 97 GLU A N 1
ATOM 737 C CA . GLU A 1 97 ? -17.529 -4.194 23.657 1.00 94.69 97 GLU A CA 1
ATOM 738 C C . GLU A 1 97 ? -17.272 -5.026 24.914 1.00 94.69 97 GLU A C 1
ATOM 740 O O . GLU A 1 97 ? -18.154 -5.124 25.765 1.00 94.69 97 GLU A O 1
ATOM 745 N N . ALA A 1 98 ? -16.045 -5.518 25.100 1.00 93.50 98 ALA A N 1
ATOM 746 C CA . ALA A 1 98 ? -15.659 -6.258 26.298 1.00 93.50 98 ALA A CA 1
ATOM 747 C C . ALA A 1 98 ? -15.859 -5.434 27.582 1.00 93.50 98 ALA A C 1
ATOM 749 O O . ALA A 1 98 ? -16.388 -5.947 28.567 1.00 93.50 98 ALA A O 1
ATOM 750 N N . ARG A 1 99 ? -15.501 -4.141 27.564 1.00 93.94 99 ARG A N 1
ATOM 751 C CA . ARG A 1 99 ? -15.740 -3.238 28.704 1.00 93.94 99 ARG A CA 1
ATOM 752 C C . ARG A 1 99 ? -17.223 -3.056 29.007 1.00 93.94 99 ARG A C 1
ATOM 754 O O . ARG A 1 99 ? -17.606 -3.132 30.163 1.00 93.94 99 ARG A O 1
ATOM 761 N N . LYS A 1 100 ? -18.059 -2.867 27.982 1.00 95.25 100 LYS A N 1
ATOM 762 C CA . LYS A 1 100 ? -19.511 -2.736 28.180 1.00 95.25 100 LYS A CA 1
ATOM 763 C C . LYS A 1 100 ? -20.117 -3.983 28.816 1.00 95.25 100 LYS A C 1
ATOM 765 O O . LYS A 1 100 ? -20.930 -3.853 29.720 1.00 95.25 100 LYS A O 1
ATOM 770 N N . LEU A 1 101 ? -19.702 -5.168 28.369 1.00 94.44 101 LEU A N 1
ATOM 771 C CA . LEU A 1 101 ? -20.174 -6.431 28.939 1.00 94.44 101 LEU A CA 1
ATOM 772 C C . LEU A 1 101 ? -19.768 -6.572 30.411 1.00 94.44 101 LEU A C 1
ATOM 774 O O . LEU A 1 101 ? -20.593 -6.967 31.229 1.00 94.44 101 LEU A O 1
ATOM 778 N N . GLN A 1 102 ? -18.533 -6.196 30.759 1.00 93.31 102 GLN A N 1
ATOM 779 C CA . GLN A 1 102 ? -18.085 -6.177 32.156 1.00 93.31 102 GLN A CA 1
ATOM 780 C C . GLN A 1 102 ? -18.892 -5.189 33.004 1.00 93.31 102 GLN A C 1
ATOM 782 O O . GLN A 1 102 ? -19.313 -5.533 34.107 1.00 93.31 102 GLN A O 1
ATOM 787 N N . ASP A 1 103 ? -19.144 -3.983 32.493 1.00 95.44 103 ASP A N 1
ATOM 788 C CA . ASP A 1 103 ? -19.933 -2.969 33.198 1.00 95.44 103 ASP A CA 1
ATOM 789 C C . ASP A 1 103 ? -21.384 -3.442 33.427 1.00 95.44 103 ASP A C 1
ATOM 791 O O . ASP A 1 103 ? -21.938 -3.255 34.513 1.00 95.44 103 ASP A O 1
ATOM 795 N N . GLU A 1 104 ? -21.996 -4.101 32.436 1.00 94.75 104 GLU A N 1
ATOM 796 C CA . GLU A 1 104 ? -23.335 -4.696 32.551 1.00 94.75 104 GLU A CA 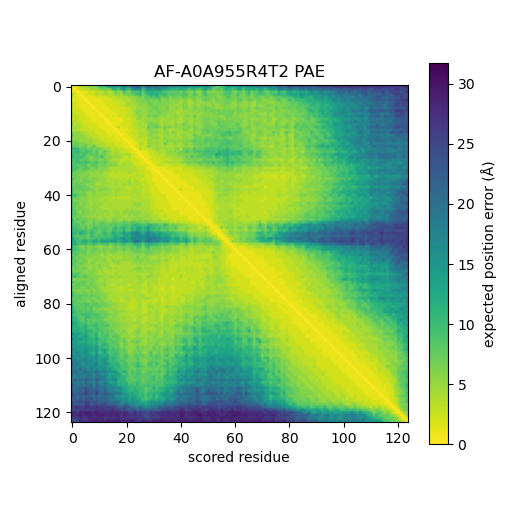1
ATOM 797 C C . GLU A 1 104 ? -23.374 -5.847 33.566 1.00 94.75 104 GLU A C 1
ATOM 799 O O . GLU A 1 104 ? -24.290 -5.913 34.390 1.00 94.75 104 GLU A O 1
ATOM 804 N N . GLU A 1 105 ? -22.374 -6.731 33.547 1.00 93.31 105 GLU A N 1
ATOM 805 C CA . GLU A 1 105 ? -22.254 -7.842 34.495 1.00 93.31 105 GLU A CA 1
ATOM 806 C C . GLU A 1 105 ? -22.097 -7.328 35.935 1.00 93.31 105 GLU A C 1
ATOM 808 O O . GLU A 1 105 ? -22.796 -7.791 36.844 1.00 93.31 105 GLU A O 1
ATOM 813 N N . HIS A 1 106 ? -21.256 -6.310 36.146 1.00 93.31 106 HIS A N 1
ATOM 814 C CA . HIS A 1 106 ? -21.111 -5.649 37.442 1.00 93.31 106 HIS A CA 1
ATOM 815 C C . HIS A 1 106 ? -22.421 -5.005 37.911 1.00 93.31 106 HIS A C 1
ATOM 817 O O . HIS A 1 106 ? -22.825 -5.220 39.057 1.00 93.31 106 HIS A O 1
ATOM 823 N N . ALA A 1 107 ? -23.131 -4.290 37.034 1.00 93.81 107 ALA A N 1
ATOM 824 C CA . ALA A 1 107 ? -24.418 -3.682 37.368 1.00 93.81 107 ALA A CA 1
ATOM 825 C C . ALA A 1 107 ? -25.482 -4.730 37.750 1.00 93.81 107 ALA A C 1
ATOM 827 O O . ALA A 1 107 ? -26.234 -4.536 38.708 1.00 93.81 107 ALA A O 1
ATOM 828 N N . LEU A 1 108 ? -25.522 -5.866 37.047 1.00 93.81 108 LEU A N 1
ATOM 829 C CA . LEU A 1 108 ? -26.403 -6.998 37.354 1.00 93.81 108 LEU A CA 1
ATOM 830 C C . LEU A 1 108 ? -26.084 -7.629 38.712 1.00 93.81 108 LEU A C 1
ATOM 832 O O . LEU A 1 108 ? -26.999 -7.921 39.488 1.00 93.81 108 LEU A O 1
ATOM 836 N N . HIS A 1 109 ? -24.802 -7.832 39.016 1.00 92.62 109 HIS A N 1
ATOM 837 C CA . HIS A 1 109 ? -24.380 -8.356 40.312 1.00 92.62 109 HIS A CA 1
ATOM 838 C C . HIS A 1 109 ? -24.725 -7.405 41.460 1.00 92.62 109 HIS A C 1
ATOM 840 O O . HIS A 1 109 ? -25.215 -7.859 42.496 1.00 92.62 109 HIS A O 1
ATOM 846 N N . GLU A 1 110 ? -24.530 -6.100 41.278 1.00 92.12 110 GLU A N 1
ATOM 847 C CA . GLU A 1 110 ? -24.928 -5.095 42.265 1.00 92.12 110 GLU A CA 1
ATOM 848 C C . GLU A 1 110 ? -26.444 -5.055 42.469 1.00 92.12 110 GLU A C 1
ATOM 850 O O . GLU A 1 110 ? -26.905 -5.011 43.612 1.00 92.12 110 GLU A O 1
ATOM 855 N N . ALA A 1 111 ? -27.227 -5.120 41.389 1.00 91.50 111 ALA A N 1
ATOM 856 C CA . ALA A 1 111 ? -28.685 -5.161 41.464 1.00 91.50 111 ALA A CA 1
ATOM 857 C C . ALA A 1 111 ? -29.172 -6.389 42.248 1.00 91.50 111 ALA A C 1
ATOM 859 O O . ALA A 1 111 ? -29.926 -6.240 43.210 1.00 91.50 111 ALA A O 1
ATOM 860 N N . ARG A 1 112 ? -28.662 -7.588 41.925 1.00 91.69 112 ARG A N 1
ATOM 861 C CA . ARG A 1 112 ? -28.985 -8.821 42.665 1.00 91.69 112 ARG A CA 1
ATOM 862 C C . ARG A 1 112 ? -28.599 -8.738 44.135 1.00 91.69 112 ARG A C 1
ATOM 864 O O . ARG A 1 112 ? -29.333 -9.225 44.990 1.00 91.69 112 ARG A O 1
ATOM 871 N N . ARG A 1 113 ? -27.450 -8.136 44.445 1.00 92.06 113 ARG A N 1
ATOM 872 C CA . ARG A 1 113 ? -27.001 -7.971 45.829 1.00 92.06 113 ARG A CA 1
ATOM 873 C C . ARG A 1 113 ? -27.939 -7.051 46.613 1.00 92.06 113 ARG A C 1
ATOM 875 O O . ARG A 1 113 ? -28.320 -7.398 47.726 1.00 92.06 113 ARG A O 1
ATOM 882 N N . ARG A 1 114 ? -28.377 -5.937 46.018 1.00 89.38 114 ARG A N 1
ATOM 883 C CA . ARG A 1 114 ? -29.372 -5.037 46.630 1.00 89.38 114 ARG A CA 1
ATOM 884 C C . ARG A 1 114 ? -30.718 -5.726 46.853 1.00 89.38 114 ARG A C 1
ATOM 886 O O . ARG A 1 114 ? -31.324 -5.530 47.901 1.00 89.38 114 ARG A O 1
ATOM 893 N N . GLU A 1 115 ? -31.174 -6.546 45.908 1.00 87.44 115 GLU A N 1
ATOM 894 C CA . GLU A 1 115 ? -32.406 -7.334 46.065 1.00 87.44 115 GLU A CA 1
ATOM 895 C C . GLU A 1 115 ? -32.306 -8.344 47.219 1.00 87.44 115 GLU A C 1
ATOM 897 O O . GLU A 1 115 ? -33.252 -8.490 47.996 1.00 87.44 115 GLU A O 1
ATOM 902 N N . GLN A 1 116 ? -31.158 -9.012 47.371 1.00 86.75 116 GLN A N 1
ATOM 903 C CA . GLN A 1 116 ? -30.910 -9.942 48.478 1.00 86.75 116 GLN A CA 1
ATOM 904 C C . GLN A 1 116 ? -30.853 -9.229 49.833 1.00 86.75 116 GLN A C 1
ATOM 906 O O . GLN A 1 116 ? -31.477 -9.693 50.784 1.00 86.75 116 GLN A O 1
ATOM 911 N N . GLU A 1 117 ? -30.157 -8.093 49.917 1.00 85.00 117 GLU A N 1
ATOM 912 C CA . GLU A 1 117 ? -30.074 -7.278 51.137 1.00 85.00 117 GLU A CA 1
ATOM 913 C C . GLU A 1 117 ? -31.451 -6.719 51.543 1.00 85.00 117 GLU A C 1
ATOM 915 O O . GLU A 1 117 ? -31.777 -6.708 52.726 1.00 85.00 117 GLU A O 1
ATOM 920 N N . ALA A 1 118 ? -32.297 -6.332 50.582 1.00 82.00 118 ALA A N 1
ATOM 921 C CA . ALA A 1 118 ? -33.663 -5.870 50.849 1.00 82.00 118 ALA A CA 1
ATOM 922 C C . ALA A 1 118 ? -34.629 -6.996 51.267 1.00 82.00 118 ALA A C 1
ATOM 924 O O . ALA A 1 118 ? -35.636 -6.731 51.922 1.00 82.00 118 ALA A O 1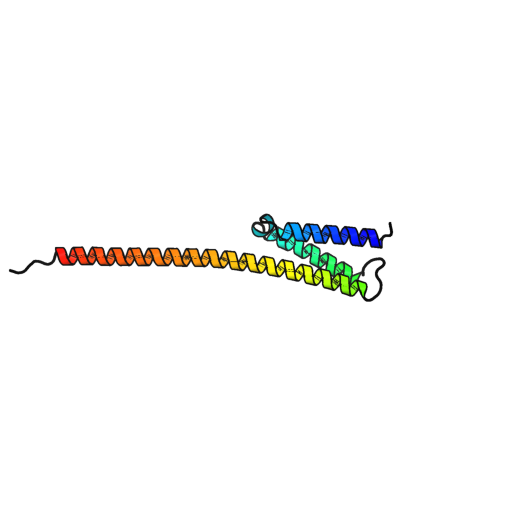
ATOM 925 N N . SER A 1 119 ? -34.340 -8.241 50.877 1.00 80.06 119 SER A N 1
ATOM 926 C CA . SER A 1 119 ? -35.173 -9.414 51.182 1.00 80.06 119 SER A CA 1
ATOM 927 C C . SER A 1 119 ? -34.741 -10.149 52.456 1.00 80.06 119 SER A C 1
ATOM 929 O O . SER A 1 119 ? -35.445 -11.057 52.901 1.00 80.06 119 SER A O 1
ATOM 931 N N . ALA A 1 120 ? -33.594 -9.791 53.041 1.00 74.50 120 ALA A N 1
ATOM 932 C CA . ALA A 1 120 ? -33.139 -10.356 54.302 1.00 74.50 120 ALA A CA 1
ATOM 933 C C . ALA A 1 120 ? -34.016 -9.816 55.451 1.00 74.50 120 ALA A C 1
ATOM 935 O O . ALA A 1 120 ? -34.072 -8.600 55.652 1.00 74.50 120 ALA A O 1
ATOM 936 N N . PRO A 1 121 ? -34.728 -10.680 56.200 1.00 63.94 121 PRO A N 1
ATOM 937 C CA . PRO A 1 121 ? -35.581 -10.228 57.287 1.00 63.94 121 PRO A CA 1
ATOM 938 C C . PRO A 1 121 ? -34.721 -9.579 58.374 1.00 63.94 121 PRO A C 1
ATOM 940 O O . PRO A 1 121 ? -33.760 -10.175 58.858 1.00 63.94 121 PRO A O 1
ATOM 943 N N . THR A 1 122 ? -35.075 -8.357 58.772 1.00 62.97 122 THR A N 1
ATOM 944 C CA . THR A 1 122 ? -34.598 -7.762 60.022 1.00 62.97 122 THR A CA 1
ATOM 945 C C . THR A 1 122 ? -35.163 -8.591 61.169 1.00 62.97 122 THR A C 1
ATOM 947 O O . THR A 1 122 ? -36.293 -8.361 61.597 1.00 62.97 122 THR A O 1
ATOM 950 N N . GLU A 1 123 ? -34.414 -9.606 61.602 1.00 55.78 123 GLU A N 1
ATOM 951 C CA . GLU A 1 123 ? -34.689 -10.315 62.850 1.00 55.78 123 GLU A CA 1
ATOM 952 C C . GLU A 1 123 ? -34.645 -9.292 63.996 1.00 55.78 123 GLU A C 1
ATOM 954 O O . GLU A 1 123 ? -33.633 -8.618 64.206 1.00 55.78 123 GLU A O 1
ATOM 959 N N . GLY A 1 124 ? -35.799 -9.116 64.645 1.00 54.72 124 GLY A N 1
ATOM 960 C CA . GLY A 1 124 ? -35.998 -8.291 65.836 1.00 54.72 124 GLY A CA 1
ATOM 961 C C . GLY A 1 124 ? -35.985 -9.115 67.111 1.00 54.72 124 GLY A C 1
ATOM 962 O O . GLY A 1 124 ? -36.202 -10.345 67.025 1.00 54.72 124 GLY A O 1
#

Radius of gyration: 29.54 Å; Cα contacts (8 Å, |Δi|>4): 47; chains: 1; bounding box: 62×25×95 Å

Foldseek 3Di:
DDPLVVQVVVVVVLLVVLVVQLPDPVCLVDVVSLCVSLVVLVVVLVCCQPVNRVPDDDCVSVVVNVVSVVSSVVSVVVNVVSVVVVVVVVVVVVVVVVVVVVVVVVVVVVVVVVVVVVPDDPDD

Mean predicted aligned error: 8.94 Å